Protein AF-C0BF10-F1 (afdb_monomer)

Nearest PDB structures (foldseek):
  2e2a-assembly1_C  TM=4.556E-01  e=7.078E+00  Lactococcus lactis

Organism: NCBI:txid470146

Structure (mmCIF, N/CA/C/O backbone):
data_AF-C0BF10-F1
#
_entry.id   AF-C0BF10-F1
#
loop_
_atom_site.group_PDB
_atom_site.id
_atom_site.type_symbol
_atom_site.label_atom_id
_atom_site.label_alt_id
_atom_site.label_comp_id
_atom_site.label_asym_id
_atom_site.label_entity_id
_atom_site.label_seq_id
_atom_site.pdbx_PDB_ins_code
_atom_site.Cartn_x
_atom_site.Cartn_y
_atom_site.Cartn_z
_atom_site.occupancy
_atom_site.B_iso_or_equiv
_atom_site.auth_seq_id
_atom_site.auth_comp_id
_atom_site.auth_asym_id
_atom_site.auth_atom_id
_atom_site.pdbx_PDB_model_num
ATOM 1 N N . MET A 1 1 ? 17.442 -7.068 -19.794 1.00 52.78 1 MET A N 1
ATOM 2 C CA . MET A 1 1 ? 17.257 -5.611 -19.597 1.00 52.78 1 MET A CA 1
ATOM 3 C C . MET A 1 1 ? 16.202 -5.451 -18.526 1.00 52.78 1 MET A C 1
ATOM 5 O O . MET A 1 1 ? 15.170 -6.086 -18.672 1.00 52.78 1 MET A O 1
ATOM 9 N N . SER A 1 2 ? 16.466 -4.683 -17.470 1.00 63.03 2 SER A N 1
ATOM 10 C CA . SER A 1 2 ? 15.499 -4.521 -16.378 1.00 63.03 2 SER A CA 1
ATOM 11 C C . SER A 1 2 ? 14.253 -3.775 -16.868 1.00 63.03 2 SER A C 1
ATOM 13 O O . SER A 1 2 ? 14.371 -2.725 -17.511 1.00 63.03 2 SER A O 1
ATOM 15 N N . ARG A 1 3 ? 13.063 -4.327 -16.616 1.00 81.81 3 ARG A N 1
ATOM 16 C CA . ARG A 1 3 ? 11.783 -3.789 -17.111 1.00 81.81 3 ARG A CA 1
ATOM 17 C C . ARG A 1 3 ? 11.187 -2.777 -16.134 1.00 81.81 3 ARG A C 1
ATOM 19 O O . ARG A 1 3 ? 10.064 -2.916 -15.657 1.00 81.81 3 ARG A O 1
ATOM 26 N N . ILE A 1 4 ? 11.935 -1.713 -15.856 1.00 86.44 4 ILE A N 1
ATOM 27 C CA . ILE A 1 4 ? 11.502 -0.669 -14.921 1.00 86.44 4 ILE A CA 1
ATOM 28 C C . ILE A 1 4 ? 10.536 0.306 -15.601 1.00 86.44 4 ILE A C 1
ATOM 30 O O . ILE A 1 4 ? 10.849 0.900 -16.636 1.00 86.44 4 ILE A O 1
ATOM 34 N N . LYS A 1 5 ? 9.380 0.546 -14.978 1.00 87.12 5 LYS A N 1
ATOM 35 C CA . LYS A 1 5 ? 8.433 1.608 -15.342 1.00 87.12 5 LYS A CA 1
ATOM 36 C C . LYS A 1 5 ? 8.361 2.636 -14.222 1.00 87.12 5 LYS A C 1
ATOM 38 O O . LYS A 1 5 ? 8.303 2.304 -13.044 1.00 87.12 5 LYS A O 1
ATOM 43 N N . ARG A 1 6 ? 8.358 3.914 -14.583 1.00 88.75 6 ARG A N 1
ATOM 44 C CA . ARG A 1 6 ? 8.260 5.026 -13.633 1.00 88.75 6 ARG A CA 1
ATOM 45 C C . ARG A 1 6 ? 6.929 5.726 -13.841 1.00 88.75 6 ARG A C 1
ATOM 47 O O . ARG A 1 6 ? 6.607 6.093 -14.968 1.00 88.75 6 ARG A O 1
ATOM 54 N N . VAL A 1 7 ? 6.166 5.902 -12.767 1.00 87.56 7 VAL A N 1
ATOM 55 C CA . VAL A 1 7 ? 4.855 6.556 -12.801 1.00 87.56 7 VAL A CA 1
ATOM 56 C C . VAL A 1 7 ? 4.920 7.818 -11.958 1.00 87.56 7 VAL A C 1
ATOM 58 O O . VAL A 1 7 ? 5.215 7.763 -10.762 1.00 87.56 7 VAL A O 1
ATOM 61 N N . ASN A 1 8 ? 4.653 8.958 -12.591 1.00 87.94 8 ASN A N 1
ATOM 62 C CA . ASN A 1 8 ? 4.506 10.222 -11.881 1.00 87.94 8 ASN A CA 1
ATOM 63 C C . ASN A 1 8 ? 3.162 10.225 -11.152 1.00 87.94 8 ASN A C 1
ATOM 65 O O . ASN A 1 8 ? 2.124 9.918 -11.734 1.00 87.94 8 ASN A O 1
ATOM 69 N N . VAL A 1 9 ? 3.205 10.568 -9.874 1.00 86.06 9 VAL A N 1
ATOM 70 C CA . VAL A 1 9 ? 2.056 10.671 -8.977 1.00 86.06 9 VAL A CA 1
ATOM 71 C C . VAL A 1 9 ? 2.033 12.067 -8.369 1.00 86.06 9 VAL A C 1
ATOM 73 O O . VAL A 1 9 ? 2.999 12.821 -8.480 1.00 86.06 9 VAL A O 1
ATOM 76 N N . ARG A 1 10 ? 0.922 12.435 -7.730 1.00 83.19 10 ARG A N 1
ATOM 77 C CA . ARG A 1 10 ? 0.651 13.818 -7.313 1.00 83.19 10 ARG A CA 1
ATOM 78 C C . ARG A 1 10 ? 1.792 14.479 -6.531 1.00 83.19 10 ARG A C 1
ATOM 80 O O . ARG A 1 10 ? 2.065 15.651 -6.759 1.00 83.19 10 ARG A O 1
ATOM 87 N N . TYR A 1 11 ? 2.456 13.740 -5.642 1.00 88.06 11 TYR A N 1
ATOM 88 C CA . TYR A 1 11 ? 3.526 14.268 -4.790 1.00 88.06 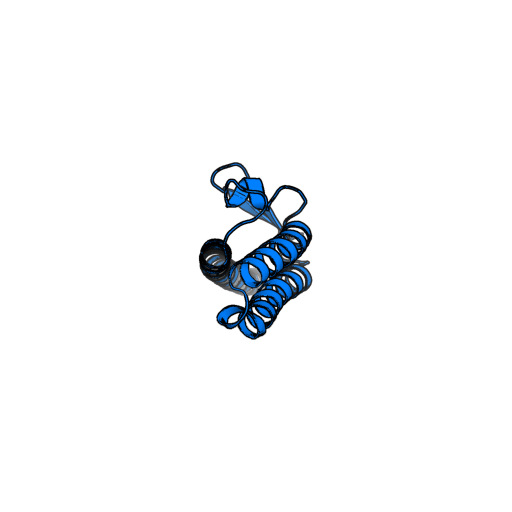11 TYR A CA 1
ATOM 89 C C . TYR A 1 11 ? 4.883 13.595 -5.044 1.00 88.06 11 TYR A C 1
ATOM 91 O O . TYR A 1 11 ? 5.736 13.557 -4.157 1.00 88.06 11 TYR A O 1
ATOM 99 N N . GLY A 1 12 ? 5.099 13.030 -6.236 1.00 89.56 12 GLY A N 1
ATOM 100 C CA . GLY A 1 12 ? 6.400 12.482 -6.608 1.00 89.56 12 GLY A CA 1
ATOM 101 C C . GLY A 1 12 ? 6.337 11.423 -7.698 1.00 89.56 12 GLY A C 1
ATOM 102 O O . GLY A 1 12 ? 5.573 11.515 -8.651 1.00 89.56 12 GLY A O 1
ATOM 103 N N . GLN A 1 13 ? 7.172 10.400 -7.559 1.00 89.56 13 GLN A N 1
ATOM 104 C CA . GLN A 1 13 ? 7.263 9.301 -8.510 1.00 89.56 13 GLN A CA 1
ATOM 105 C C . GLN A 1 13 ? 7.350 7.972 -7.763 1.00 89.56 13 GLN A C 1
ATOM 107 O O . GLN A 1 13 ? 8.025 7.870 -6.731 1.00 89.56 13 GLN A O 1
ATOM 112 N N . ILE A 1 14 ? 6.669 6.967 -8.306 1.00 89.19 14 ILE A N 1
ATOM 113 C CA . ILE A 1 14 ? 6.780 5.568 -7.899 1.00 89.19 14 ILE A CA 1
ATOM 114 C C . ILE A 1 14 ? 7.414 4.758 -9.030 1.00 89.19 14 ILE A C 1
ATOM 116 O O . ILE A 1 14 ? 7.282 5.089 -10.213 1.00 89.19 14 ILE A O 1
ATOM 120 N N . VAL A 1 15 ? 8.139 3.714 -8.649 1.00 85.00 15 VAL A N 1
ATOM 121 C CA . VAL A 1 15 ? 8.893 2.859 -9.564 1.00 85.00 15 VAL A CA 1
ATOM 122 C C . VAL A 1 15 ? 8.303 1.459 -9.499 1.00 85.00 15 VAL A C 1
ATOM 124 O O . VAL A 1 15 ? 8.115 0.918 -8.414 1.00 85.00 15 VAL A O 1
ATOM 127 N N . PHE A 1 16 ? 8.013 0.900 -10.666 1.00 85.19 16 PHE A N 1
ATOM 128 C CA . PHE A 1 16 ? 7.599 -0.478 -10.858 1.00 85.19 16 PHE A CA 1
ATOM 129 C C . PHE A 1 16 ? 8.753 -1.225 -11.481 1.00 85.19 16 PHE A C 1
ATOM 131 O O . PHE A 1 16 ? 9.142 -0.923 -12.609 1.00 85.19 16 PHE A O 1
ATOM 138 N N . ASP A 1 17 ? 9.283 -2.193 -10.753 1.00 85.19 17 ASP A N 1
ATOM 139 C CA . ASP A 1 17 ? 10.136 -3.200 -11.352 1.00 85.19 17 ASP A CA 1
ATOM 140 C C . ASP A 1 17 ? 9.242 -4.341 -11.837 1.00 85.19 17 ASP A C 1
ATOM 142 O O . ASP A 1 17 ? 8.670 -5.072 -11.029 1.00 85.19 17 ASP A O 1
ATOM 146 N N . LEU A 1 18 ? 9.048 -4.451 -13.155 1.00 80.75 18 LEU A N 1
ATOM 147 C CA . LEU A 1 18 ? 8.223 -5.523 -13.715 1.00 80.75 18 LEU A CA 1
ATOM 148 C C . LEU A 1 18 ? 8.906 -6.892 -13.620 1.00 80.75 18 LEU A C 1
ATOM 150 O O . LEU A 1 18 ? 8.240 -7.905 -13.822 1.00 80.75 18 LEU A O 1
ATOM 154 N N . ASP A 1 19 ? 10.199 -6.941 -13.297 1.00 83.44 19 ASP A N 1
ATOM 155 C CA . ASP A 1 19 ? 10.886 -8.197 -13.004 1.00 83.44 19 ASP A CA 1
ATOM 156 C C . ASP A 1 19 ? 10.596 -8.683 -11.568 1.00 83.44 19 ASP A C 1
ATOM 158 O O . ASP A 1 19 ? 10.724 -9.872 -11.299 1.00 83.44 19 ASP A O 1
ATOM 162 N N . ASP A 1 20 ? 10.110 -7.802 -10.679 1.00 82.31 20 ASP A N 1
ATOM 163 C CA . ASP A 1 20 ? 9.648 -8.115 -9.310 1.00 82.31 20 ASP A CA 1
ATOM 164 C C . ASP A 1 20 ? 8.110 -8.000 -9.183 1.00 82.31 20 ASP A C 1
ATOM 166 O O . ASP A 1 20 ? 7.549 -7.740 -8.112 1.00 82.31 20 ASP A O 1
ATOM 170 N N . ILE A 1 21 ? 7.397 -8.151 -10.308 1.00 80.56 21 ILE A N 1
ATOM 171 C CA . ILE A 1 21 ? 5.949 -7.916 -10.376 1.00 80.56 21 ILE A CA 1
ATOM 172 C C . ILE A 1 21 ? 5.162 -8.870 -9.477 1.00 80.56 21 ILE A C 1
ATOM 174 O O . ILE A 1 21 ? 4.190 -8.447 -8.854 1.00 80.56 21 ILE A O 1
ATOM 178 N N . ASP A 1 22 ? 5.602 -10.121 -9.343 1.00 82.12 22 ASP A N 1
ATOM 179 C CA . ASP A 1 22 ? 4.941 -11.109 -8.489 1.00 82.12 22 ASP A CA 1
ATOM 180 C C . ASP A 1 22 ? 4.990 -10.697 -7.015 1.00 82.12 22 ASP A C 1
ATOM 182 O O . ASP A 1 22 ? 3.976 -10.779 -6.317 1.00 82.12 22 ASP A O 1
ATOM 186 N N . ARG A 1 23 ? 6.121 -10.151 -6.546 1.00 87.00 23 ARG A N 1
ATOM 187 C CA . ARG A 1 23 ? 6.243 -9.628 -5.179 1.00 87.00 23 ARG A CA 1
ATOM 188 C C . ARG A 1 23 ? 5.358 -8.406 -4.964 1.00 87.00 23 ARG A C 1
ATOM 190 O O . ARG A 1 23 ? 4.705 -8.295 -3.924 1.00 87.00 23 ARG A O 1
ATOM 197 N N . ILE A 1 24 ? 5.323 -7.486 -5.930 1.00 84.38 24 ILE A N 1
ATOM 198 C CA . ILE A 1 24 ? 4.444 -6.307 -5.880 1.00 84.38 24 ILE A CA 1
ATOM 199 C C . ILE A 1 24 ? 2.982 -6.757 -5.783 1.00 84.38 24 ILE A C 1
ATOM 201 O O . ILE A 1 24 ? 2.240 -6.280 -4.921 1.00 84.38 24 ILE A O 1
ATOM 205 N N . MET A 1 25 ? 2.579 -7.715 -6.619 1.00 82.56 25 MET A N 1
ATOM 206 C CA . MET A 1 25 ? 1.228 -8.268 -6.615 1.00 82.56 25 MET A CA 1
ATOM 207 C C . MET A 1 25 ? 0.911 -8.988 -5.304 1.00 82.56 25 MET A C 1
ATOM 209 O O . MET A 1 25 ? -0.189 -8.815 -4.781 1.00 82.56 25 MET A O 1
ATOM 213 N N . GLU A 1 26 ? 1.850 -9.743 -4.730 1.00 88.69 26 GLU A N 1
ATOM 214 C CA . GLU A 1 26 ? 1.679 -10.390 -3.427 1.00 88.69 26 GLU A CA 1
ATOM 215 C C . GLU A 1 26 ? 1.382 -9.365 -2.321 1.00 88.69 26 GLU A C 1
ATOM 217 O O . GLU A 1 26 ? 0.449 -9.543 -1.532 1.00 88.69 26 GLU A O 1
ATOM 222 N N . GLU A 1 27 ? 2.129 -8.263 -2.270 1.00 90.00 27 GLU A N 1
ATOM 223 C CA . GLU A 1 27 ? 1.880 -7.193 -1.302 1.00 90.00 27 GLU A CA 1
ATOM 224 C C . GLU A 1 27 ? 0.532 -6.493 -1.560 1.00 90.00 27 GLU A C 1
ATOM 226 O O . GLU A 1 27 ? -0.216 -6.244 -0.611 1.00 90.00 27 GLU A O 1
ATOM 231 N N . CYS A 1 28 ? 0.138 -6.268 -2.819 1.00 85.62 28 CYS A N 1
ATOM 232 C CA . CYS A 1 28 ? -1.203 -5.771 -3.149 1.00 85.62 28 CYS A CA 1
ATOM 233 C C . CYS A 1 28 ? -2.313 -6.741 -2.702 1.00 85.62 28 CYS A C 1
ATOM 235 O O . CYS A 1 28 ? -3.329 -6.314 -2.151 1.00 85.62 28 CYS A O 1
ATOM 237 N N . TRP A 1 29 ? -2.118 -8.053 -2.848 1.00 86.00 29 TRP A N 1
ATOM 238 C CA . TRP A 1 29 ? -3.052 -9.062 -2.341 1.00 86.00 29 TRP A CA 1
ATOM 239 C C . TRP A 1 29 ? -3.176 -9.033 -0.816 1.00 86.00 29 TRP A C 1
ATOM 241 O O . TRP A 1 29 ? -4.267 -9.260 -0.284 1.00 86.00 29 TRP A O 1
ATOM 251 N N . LYS A 1 30 ? -2.095 -8.725 -0.091 1.00 90.19 30 LYS A N 1
ATOM 252 C CA . LYS A 1 30 ? -2.141 -8.550 1.369 1.00 90.19 30 LYS A CA 1
ATOM 253 C C . LYS A 1 30 ? -2.983 -7.336 1.773 1.00 90.19 30 LYS A C 1
ATOM 255 O O . LYS A 1 30 ? -3.706 -7.435 2.761 1.00 90.19 30 LYS A O 1
ATOM 260 N N . ILE A 1 31 ? -2.995 -6.260 0.981 1.00 89.06 31 ILE A N 1
ATOM 261 C CA . ILE A 1 31 ? -3.913 -5.118 1.176 1.00 89.06 31 ILE A CA 1
ATOM 262 C C . ILE A 1 31 ? -5.374 -5.569 1.033 1.00 89.06 31 ILE A C 1
ATOM 264 O O . ILE A 1 31 ? -6.205 -5.265 1.888 1.00 89.06 31 ILE A O 1
ATOM 268 N N . VAL A 1 32 ? -5.690 -6.360 0.002 1.00 85.56 32 VAL A N 1
ATOM 269 C CA . VAL A 1 32 ? -7.046 -6.908 -0.196 1.00 85.5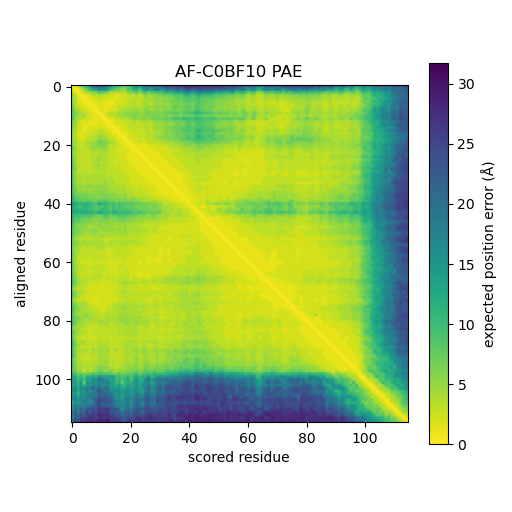6 32 VAL A CA 1
ATOM 270 C C . VAL A 1 32 ? -7.450 -7.833 0.959 1.00 85.56 32 VAL A C 1
ATOM 272 O O . VAL A 1 32 ? -8.585 -7.789 1.431 1.00 85.56 32 VAL A O 1
ATOM 275 N N . ARG A 1 33 ? -6.527 -8.659 1.469 1.00 88.88 33 ARG A N 1
ATOM 276 C CA . ARG A 1 33 ? -6.784 -9.499 2.653 1.00 88.88 33 ARG A CA 1
ATOM 277 C C . ARG A 1 33 ? -7.007 -8.670 3.918 1.00 88.88 33 ARG A C 1
ATOM 279 O O . ARG A 1 33 ? -7.855 -9.047 4.722 1.00 88.88 33 ARG A O 1
ATOM 286 N N . ALA A 1 34 ? -6.279 -7.569 4.095 1.00 89.81 34 ALA A N 1
ATOM 287 C CA . ALA A 1 34 ? -6.488 -6.652 5.212 1.00 89.81 34 ALA A CA 1
ATOM 288 C C . ALA A 1 34 ? -7.895 -6.033 5.168 1.00 89.81 34 ALA A C 1
ATOM 290 O O . ALA A 1 34 ? -8.549 -5.945 6.205 1.00 89.81 34 ALA A O 1
ATOM 291 N N . ALA A 1 35 ? -8.399 -5.690 3.974 1.00 86.75 35 ALA A N 1
ATOM 292 C CA . ALA A 1 35 ? -9.777 -5.218 3.809 1.00 86.75 35 ALA A CA 1
ATOM 293 C C . ALA A 1 35 ? -10.788 -6.272 4.288 1.00 86.75 35 ALA A C 1
ATOM 295 O O . ALA A 1 35 ? -11.609 -5.978 5.151 1.00 86.75 35 ALA A O 1
ATOM 296 N N . LYS A 1 36 ? -10.640 -7.528 3.842 1.00 87.44 36 LYS A N 1
ATOM 297 C CA . LYS A 1 36 ? -11.514 -8.637 4.270 1.00 87.44 36 LYS A CA 1
ATOM 298 C C . LYS A 1 36 ? -11.499 -8.879 5.778 1.00 87.44 36 LYS A C 1
ATOM 300 O O . LYS A 1 36 ? -12.523 -9.212 6.361 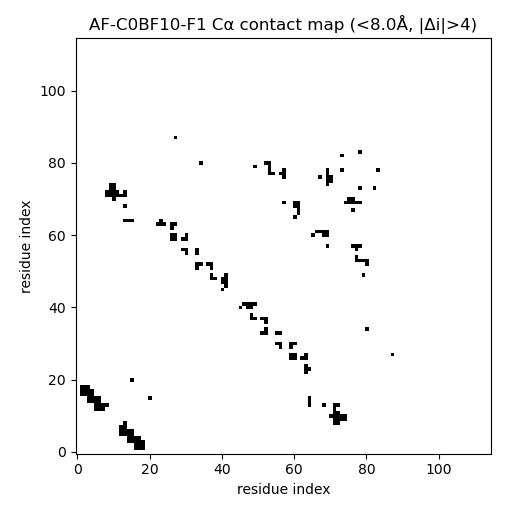1.00 87.44 36 LYS A O 1
ATOM 305 N N . LYS A 1 37 ? -10.340 -8.737 6.429 1.00 88.44 37 LYS A N 1
ATOM 306 C CA . LYS A 1 37 ? -10.245 -8.865 7.892 1.00 88.44 37 LYS A CA 1
ATOM 307 C C . LYS A 1 37 ? -10.982 -7.740 8.614 1.00 88.44 37 LYS A C 1
ATOM 309 O O . LYS A 1 37 ? -11.646 -8.010 9.607 1.00 88.44 37 LYS A O 1
ATOM 314 N N . ALA A 1 38 ? -10.862 -6.508 8.124 1.00 89.06 38 ALA A N 1
ATOM 315 C CA . ALA A 1 38 ? -11.556 -5.365 8.704 1.00 89.06 38 ALA A CA 1
ATOM 316 C C . ALA A 1 38 ? -13.081 -5.475 8.543 1.00 89.06 38 ALA A C 1
ATOM 318 O O . ALA A 1 38 ? -13.807 -5.141 9.474 1.00 89.06 38 ALA A O 1
ATOM 319 N N . GLU A 1 39 ? -13.569 -6.020 7.424 1.00 88.06 39 GLU A N 1
ATOM 320 C CA . GLU A 1 39 ? -15.003 -6.272 7.209 1.00 88.06 39 GLU A CA 1
ATOM 321 C C . GLU A 1 39 ? -15.620 -7.161 8.304 1.00 88.06 39 GLU A C 1
ATOM 323 O O . GLU A 1 39 ? -16.738 -6.900 8.738 1.00 88.06 39 GLU A O 1
ATOM 328 N N . LEU A 1 40 ? -14.881 -8.149 8.831 1.00 89.06 40 LEU A N 1
ATOM 329 C CA . LEU A 1 40 ? -15.374 -9.069 9.873 1.00 89.06 40 LEU A CA 1
ATOM 330 C C . LEU A 1 40 ? -15.705 -8.391 11.210 1.00 89.06 40 LEU A C 1
ATOM 332 O O . LEU A 1 40 ? -16.456 -8.948 12.012 1.00 89.06 40 LEU A O 1
ATOM 336 N N . ILE A 1 41 ? -15.114 -7.228 11.482 1.00 89.12 41 ILE A N 1
ATOM 337 C CA . ILE A 1 41 ? -15.322 -6.482 12.730 1.00 89.12 41 ILE A CA 1
ATOM 338 C C . ILE A 1 41 ? -16.017 -5.136 12.502 1.00 89.12 41 ILE A C 1
ATOM 340 O O . ILE A 1 41 ? -16.347 -4.460 13.471 1.00 89.12 41 ILE A O 1
ATOM 344 N N . TYR A 1 42 ? -16.296 -4.775 11.247 1.00 86.81 42 TYR A N 1
ATOM 345 C CA . TYR A 1 42 ? -16.825 -3.467 10.863 1.00 86.81 42 TYR A CA 1
ATOM 346 C C . TYR A 1 42 ? -18.178 -3.144 11.508 1.00 86.81 42 TYR A C 1
ATOM 348 O O . TYR A 1 42 ? -18.374 -2.031 11.988 1.00 86.81 42 TYR A O 1
ATOM 356 N N . GLU A 1 43 ? -19.096 -4.114 11.571 1.00 87.44 43 GLU A N 1
ATOM 357 C CA . GLU A 1 43 ? -20.416 -3.917 12.195 1.00 87.44 43 GLU A CA 1
ATOM 358 C C . GLU A 1 43 ? -20.343 -3.737 13.718 1.00 87.44 43 GLU A C 1
ATOM 360 O O . GLU A 1 43 ? -21.240 -3.145 14.311 1.00 87.44 43 GLU A O 1
ATOM 365 N N . LYS A 1 44 ? -19.281 -4.245 14.356 1.00 89.88 44 LYS A N 1
ATOM 366 C CA . LYS A 1 44 ? -19.093 -4.167 15.811 1.00 89.88 44 LYS A CA 1
ATOM 367 C C . LYS A 1 44 ? -18.335 -2.914 16.221 1.00 89.88 44 LYS A C 1
ATOM 369 O O . LYS A 1 44 ? -18.689 -2.287 17.212 1.00 89.88 44 LYS A O 1
ATOM 374 N N . ASP A 1 45 ? -17.286 -2.580 15.478 1.00 92.25 45 ASP A N 1
ATOM 375 C CA . ASP A 1 45 ? -16.430 -1.432 15.744 1.00 92.25 45 ASP A CA 1
ATOM 376 C C . ASP A 1 45 ? -15.839 -0.908 14.433 1.00 92.25 45 ASP A C 1
ATOM 378 O O . ASP A 1 45 ? -14.795 -1.352 13.942 1.00 92.25 45 ASP A O 1
ATOM 382 N N . LYS A 1 46 ? -16.547 0.063 13.856 1.00 90.31 46 LYS A N 1
ATOM 383 C CA . LYS A 1 46 ? -16.164 0.698 12.598 1.00 90.31 46 LYS A CA 1
ATOM 384 C C . LYS A 1 46 ? -14.817 1.416 12.697 1.00 90.31 46 LYS A C 1
ATOM 386 O O . LYS A 1 46 ? -14.023 1.350 11.760 1.00 90.31 46 LYS A O 1
ATOM 391 N N . GLU A 1 47 ? -14.551 2.099 13.808 1.00 89.81 47 GLU A N 1
ATOM 392 C CA . GLU A 1 47 ? -13.320 2.874 13.970 1.00 89.81 47 GLU A CA 1
ATOM 393 C C . GLU A 1 47 ? -12.106 1.945 14.082 1.00 89.81 47 GLU A C 1
ATOM 395 O O . GLU A 1 47 ? -11.093 2.156 13.405 1.00 89.81 47 GLU A O 1
ATOM 400 N N . ALA A 1 48 ? -12.220 0.867 14.863 1.00 90.06 48 ALA A N 1
ATOM 401 C CA . ALA A 1 48 ? -11.176 -0.145 14.958 1.00 90.06 48 ALA A CA 1
ATOM 402 C C . ALA A 1 48 ? -10.951 -0.862 13.619 1.00 90.06 48 ALA A C 1
ATOM 404 O O . ALA A 1 48 ? -9.797 -1.049 13.224 1.00 90.06 48 ALA A O 1
ATOM 405 N N . ALA A 1 49 ? -12.022 -1.202 12.892 1.00 90.25 49 ALA A N 1
ATOM 406 C CA . ALA A 1 49 ? -11.942 -1.818 11.569 1.00 90.25 49 ALA A CA 1
ATOM 407 C C . ALA A 1 49 ? -11.175 -0.936 10.574 1.00 90.25 49 ALA A C 1
ATOM 409 O O . ALA A 1 49 ? -10.227 -1.389 9.925 1.00 90.25 49 ALA A O 1
ATOM 410 N N . GLU A 1 50 ? -11.536 0.348 10.489 1.00 89.06 50 GLU A N 1
ATOM 411 C CA . GLU A 1 50 ? -10.856 1.301 9.615 1.00 89.06 50 GLU A CA 1
ATOM 412 C C . GLU A 1 50 ? -9.394 1.491 10.029 1.00 89.06 50 GLU A C 1
ATOM 414 O O . GLU A 1 50 ? -8.496 1.434 9.186 1.00 89.06 50 GLU A O 1
ATOM 419 N N . LYS A 1 51 ? -9.114 1.662 11.324 1.00 90.94 51 LYS A N 1
ATOM 420 C CA . LYS A 1 51 ? -7.745 1.832 11.826 1.00 90.94 51 LYS A CA 1
ATOM 421 C C . LYS A 1 51 ? -6.871 0.615 11.529 1.00 90.94 51 LYS A C 1
ATOM 423 O O . LYS A 1 51 ? -5.731 0.780 11.077 1.00 90.94 51 LYS A O 1
ATOM 428 N N . GLN A 1 52 ? -7.395 -0.590 11.748 1.00 90.75 52 GLN A N 1
ATOM 429 C CA . GLN A 1 52 ? -6.695 -1.837 11.458 1.00 90.75 52 GLN A CA 1
ATOM 430 C C . GLN A 1 52 ? -6.375 -1.937 9.966 1.00 90.75 52 GLN A C 1
ATOM 432 O O . GLN A 1 52 ? -5.211 -2.127 9.605 1.00 90.75 52 GLN A O 1
ATOM 437 N N . PHE A 1 53 ? -7.378 -1.728 9.106 1.00 93.19 53 PHE A N 1
ATOM 438 C CA . PHE A 1 53 ? -7.192 -1.763 7.659 1.00 93.19 53 PHE A CA 1
ATOM 439 C C . PHE A 1 53 ? -6.124 -0.767 7.204 1.00 93.19 53 PHE A C 1
ATOM 441 O O . PHE A 1 53 ? -5.164 -1.156 6.542 1.00 93.19 53 PHE A O 1
ATOM 448 N N . ARG A 1 54 ? -6.257 0.515 7.573 1.00 93.12 54 ARG A N 1
ATOM 449 C CA . ARG A 1 54 ? -5.368 1.582 7.082 1.00 93.12 54 ARG A CA 1
ATOM 450 C C . ARG A 1 54 ? -3.917 1.342 7.495 1.00 93.12 54 ARG A C 1
ATOM 452 O O . ARG A 1 54 ? -3.007 1.626 6.717 1.00 93.12 54 ARG A O 1
ATOM 459 N N . THR A 1 55 ? -3.704 0.782 8.686 1.00 93.75 55 THR A N 1
ATOM 460 C CA . THR A 1 55 ? -2.370 0.456 9.209 1.00 93.75 55 THR A CA 1
ATOM 461 C C . THR A 1 55 ? -1.739 -0.721 8.465 1.00 93.75 55 THR A C 1
ATOM 463 O O . THR A 1 55 ? -0.599 -0.620 8.007 1.00 93.75 55 THR A O 1
ATOM 466 N N . GLU A 1 56 ? -2.468 -1.831 8.305 1.00 94.25 56 GLU A N 1
ATOM 467 C CA . GLU A 1 56 ? -1.959 -2.996 7.569 1.00 94.25 56 GLU A CA 1
ATOM 468 C C . GLU A 1 56 ? -1.743 -2.666 6.086 1.00 94.25 56 GLU A C 1
ATOM 470 O O . GLU A 1 56 ? -0.692 -2.986 5.525 1.00 94.25 56 GLU A O 1
ATOM 475 N N . ALA A 1 57 ? -2.692 -1.966 5.463 1.00 93.69 57 ALA A N 1
ATOM 476 C CA . ALA A 1 57 ? -2.616 -1.585 4.061 1.00 93.69 57 ALA A CA 1
ATOM 477 C C . ALA A 1 57 ? -1.411 -0.678 3.776 1.00 93.69 57 ALA A C 1
ATOM 479 O O . ALA A 1 57 ? -0.665 -0.945 2.835 1.00 93.69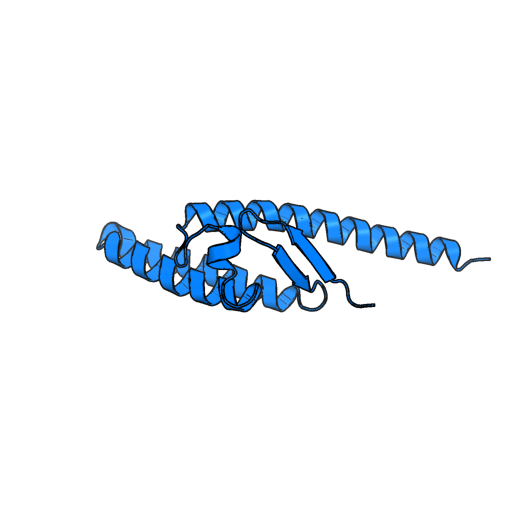 57 ALA A O 1
ATOM 480 N N . ALA A 1 58 ? -1.159 0.332 4.620 1.00 95.44 58 ALA A N 1
ATOM 481 C CA . ALA A 1 58 ? -0.010 1.230 4.465 1.00 95.44 58 ALA A CA 1
ATOM 482 C C . ALA A 1 58 ? 1.323 0.488 4.533 1.00 95.44 58 ALA A C 1
ATOM 484 O O . ALA A 1 58 ? 2.206 0.712 3.707 1.00 95.44 58 ALA A O 1
ATOM 485 N N . LYS A 1 59 ? 1.452 -0.459 5.466 1.00 95.62 59 LYS A N 1
ATOM 486 C CA . LYS A 1 59 ? 2.654 -1.285 5.594 1.00 95.62 59 LYS A CA 1
ATOM 487 C C . LYS A 1 59 ? 2.937 -2.082 4.320 1.00 95.62 59 LYS A C 1
ATOM 489 O O . LYS A 1 59 ? 4.082 -2.127 3.875 1.00 95.62 59 LYS A O 1
ATOM 494 N N . HIS A 1 60 ? 1.921 -2.731 3.757 1.00 94.31 60 HIS A N 1
ATOM 495 C CA . HIS A 1 60 ? 2.076 -3.534 2.542 1.00 94.31 60 HIS A CA 1
ATOM 496 C C . HIS A 1 60 ? 2.314 -2.663 1.306 1.00 94.31 60 HIS A C 1
ATOM 498 O O . HIS A 1 60 ? 3.171 -2.972 0.481 1.00 94.31 60 HIS A O 1
ATOM 504 N N . PHE A 1 61 ? 1.648 -1.514 1.228 1.00 92.88 61 PHE A N 1
ATOM 505 C CA . PHE A 1 61 ? 1.862 -0.557 0.152 1.00 92.88 61 PHE A CA 1
ATOM 506 C C . PHE A 1 61 ? 3.301 -0.031 0.119 1.00 92.88 61 PHE A C 1
ATOM 508 O O . PHE A 1 61 ? 3.949 -0.053 -0.926 1.00 92.88 61 PHE A O 1
ATOM 515 N N . GLU A 1 62 ? 3.850 0.370 1.268 1.00 93.81 62 GLU A N 1
ATOM 516 C CA . GLU A 1 62 ? 5.235 0.838 1.337 1.00 93.81 62 GLU A CA 1
ATOM 517 C C . GLU A 1 62 ? 6.265 -0.273 1.097 1.00 93.81 62 GLU A C 1
ATOM 519 O O . GLU A 1 62 ? 7.360 0.001 0.606 1.00 93.81 62 GLU A O 1
ATOM 524 N N . LYS A 1 63 ? 5.933 -1.537 1.379 1.00 92.38 63 LYS A N 1
ATOM 525 C CA . LYS A 1 63 ? 6.779 -2.680 0.998 1.00 92.38 63 LYS A CA 1
ATOM 526 C C . LYS A 1 63 ? 6.792 -2.938 -0.506 1.00 92.38 63 LYS A C 1
ATOM 528 O O . LYS A 1 63 ? 7.827 -3.357 -1.032 1.00 92.38 63 LYS A O 1
ATOM 533 N N . ALA A 1 64 ? 5.663 -2.706 -1.171 1.00 88.62 64 ALA A N 1
ATOM 534 C CA . ALA A 1 64 ? 5.526 -2.862 -2.613 1.00 88.62 64 ALA A CA 1
ATOM 535 C C . ALA A 1 64 ? 6.231 -1.729 -3.373 1.00 88.62 64 ALA A C 1
ATOM 537 O O . ALA A 1 64 ? 6.993 -1.985 -4.298 1.00 88.62 64 ALA A O 1
ATOM 538 N N . PHE A 1 65 ? 6.014 -0.478 -2.956 1.00 88.56 65 PHE A N 1
ATOM 539 C CA . PHE A 1 65 ? 6.398 0.712 -3.731 1.00 88.56 65 PHE A CA 1
ATOM 540 C C . PHE A 1 65 ? 7.495 1.563 -3.081 1.00 88.56 65 PHE A C 1
ATOM 542 O O . PHE A 1 65 ? 7.829 2.647 -3.566 1.00 88.56 65 PHE A O 1
ATOM 549 N N . GLY A 1 66 ? 8.061 1.079 -1.978 1.00 91.00 66 GLY A N 1
ATOM 550 C CA . GLY A 1 66 ? 9.094 1.755 -1.206 1.00 91.00 66 GLY A CA 1
ATOM 551 C C . GLY A 1 66 ? 8.538 2.681 -0.123 1.00 91.00 66 GLY A C 1
ATOM 552 O O . GLY A 1 66 ? 7.400 3.159 -0.176 1.00 91.00 66 GLY A O 1
ATOM 553 N N . LYS A 1 67 ? 9.380 2.959 0.877 1.00 93.38 67 LYS A N 1
ATOM 554 C CA . LYS A 1 67 ? 9.057 3.833 2.012 1.00 93.38 67 LYS A CA 1
ATOM 555 C C . LYS A 1 67 ? 8.620 5.226 1.538 1.00 93.38 67 LYS A C 1
ATOM 557 O O . LYS A 1 67 ? 9.254 5.819 0.661 1.00 93.38 67 LYS A O 1
ATOM 562 N N . GLY A 1 68 ? 7.547 5.759 2.124 1.00 93.06 68 GLY A N 1
ATOM 563 C CA . GLY A 1 68 ? 6.979 7.063 1.771 1.00 93.06 68 GLY A CA 1
ATOM 564 C C . GLY A 1 68 ? 6.133 7.072 0.494 1.00 93.06 68 GLY A C 1
ATOM 565 O O . GLY A 1 68 ? 5.662 8.133 0.081 1.00 93.06 68 GLY A O 1
ATOM 566 N N . SER A 1 69 ? 5.913 5.920 -0.145 1.00 92.81 69 SER A N 1
ATOM 567 C CA . SER A 1 69 ? 5.036 5.815 -1.316 1.00 92.81 69 SER A CA 1
ATOM 568 C C . SER A 1 69 ? 3.586 6.182 -0.994 1.00 92.81 69 SER A C 1
ATOM 570 O O . SER A 1 69 ? 2.957 6.849 -1.812 1.00 92.81 69 SER A O 1
ATOM 572 N N . CYS A 1 70 ? 3.082 5.870 0.206 1.00 94.38 70 CYS A N 1
ATOM 573 C CA . CYS A 1 70 ? 1.748 6.301 0.636 1.00 94.38 70 CYS A CA 1
ATOM 574 C C . CYS A 1 70 ? 1.586 7.827 0.539 1.00 94.38 70 CYS A C 1
ATOM 576 O O . CYS A 1 70 ? 0.635 8.321 -0.065 1.00 94.38 70 CYS A O 1
ATOM 578 N N . TRP A 1 71 ? 2.563 8.584 1.046 1.00 95.12 71 TRP A N 1
ATOM 579 C CA . TRP A 1 71 ? 2.546 10.044 0.959 1.00 95.12 71 TRP A CA 1
ATOM 580 C C . TRP A 1 71 ? 2.616 10.534 -0.491 1.00 95.12 71 TRP A C 1
ATOM 582 O O . TRP A 1 71 ? 1.832 11.388 -0.896 1.00 95.12 71 TRP A O 1
ATOM 592 N N . LYS A 1 72 ? 3.514 9.960 -1.302 1.00 93.31 72 LYS A N 1
ATOM 593 C CA . LYS A 1 72 ? 3.689 10.351 -2.712 1.00 93.31 72 LYS A CA 1
ATOM 594 C C . LYS A 1 72 ? 2.410 10.182 -3.534 1.00 93.31 72 LYS A C 1
ATOM 596 O O . LYS A 1 72 ? 2.103 11.018 -4.383 1.00 93.31 72 LYS A O 1
ATOM 601 N N . VAL A 1 73 ? 1.696 9.086 -3.292 1.00 91.81 73 VAL A N 1
ATOM 602 C CA . VAL A 1 73 ? 0.519 8.684 -4.065 1.00 91.81 73 VAL A CA 1
ATOM 603 C C . VAL A 1 73 ? -0.746 9.357 -3.537 1.00 91.81 73 VAL A C 1
ATOM 605 O O . VAL A 1 73 ? -1.510 9.916 -4.320 1.00 91.81 73 VAL A O 1
ATOM 608 N N . PHE A 1 74 ? -0.948 9.348 -2.219 1.00 93.06 74 PHE A N 1
ATOM 609 C CA . PHE A 1 74 ? -2.222 9.721 -1.599 1.00 93.06 74 PHE A CA 1
ATOM 610 C C . PHE A 1 74 ? -2.171 11.029 -0.800 1.00 93.06 74 PHE A C 1
ATOM 612 O O . PHE A 1 74 ? -3.215 11.525 -0.388 1.00 93.06 74 PHE A O 1
ATOM 619 N N . GLY A 1 75 ? -0.985 11.585 -0.539 1.00 92.94 75 GLY A N 1
ATOM 620 C CA . GLY A 1 75 ? -0.816 12.747 0.343 1.00 92.94 75 GLY A CA 1
ATOM 621 C C . GLY A 1 75 ? -1.047 12.439 1.827 1.00 92.94 75 GLY A C 1
ATOM 622 O O . GLY A 1 75 ? -1.261 13.349 2.619 1.00 92.94 75 GLY A O 1
ATOM 623 N N . THR A 1 76 ? -1.050 11.159 2.213 1.00 93.56 76 THR A N 1
ATOM 624 C CA . THR A 1 76 ? -1.227 10.708 3.599 1.00 93.56 76 THR A CA 1
ATOM 625 C C . THR A 1 76 ? -0.466 9.409 3.847 1.00 93.56 76 THR A C 1
ATOM 627 O O . THR A 1 76 ? -0.280 8.605 2.936 1.00 93.56 76 THR A O 1
ATOM 630 N N . HIS A 1 77 ? -0.037 9.180 5.089 1.00 92.44 77 HIS A N 1
ATOM 631 C CA . HIS A 1 77 ? 0.616 7.931 5.495 1.00 92.44 77 HIS A CA 1
ATOM 632 C C . HIS A 1 77 ? -0.364 6.762 5.634 1.00 92.44 77 HIS A C 1
ATOM 634 O O . HIS A 1 77 ? 0.037 5.611 5.492 1.00 92.44 77 HIS A O 1
ATOM 640 N N . TYR A 1 78 ? -1.646 7.059 5.863 1.00 93.00 78 TYR A N 1
ATOM 641 C CA . TYR A 1 78 ? -2.692 6.063 6.088 1.00 93.00 78 TYR A CA 1
ATOM 642 C C . TYR A 1 78 ? -3.882 6.318 5.147 1.00 93.00 78 TYR A C 1
ATOM 644 O O . TYR A 1 78 ? -4.895 6.880 5.567 1.00 93.00 78 TYR A O 1
ATOM 652 N N . PRO A 1 79 ? -3.780 5.963 3.857 1.00 91.69 79 PRO A N 1
ATOM 653 C CA . PRO A 1 79 ? -4.863 6.105 2.879 1.00 91.69 79 PRO A CA 1
ATOM 654 C C . PRO A 1 79 ? -6.136 5.356 3.288 1.00 91.69 79 PRO A C 1
ATOM 656 O O . PRO A 1 79 ? -6.078 4.407 4.067 1.00 91.69 79 PRO A O 1
ATOM 659 N N . SER A 1 80 ? -7.291 5.794 2.786 1.00 89.62 80 SER A N 1
ATOM 660 C CA . SER A 1 80 ? -8.570 5.097 2.979 1.00 89.62 80 SER A CA 1
ATOM 661 C C . SER A 1 80 ? -8.679 3.859 2.082 1.00 89.62 80 SER A C 1
ATOM 663 O O . SER A 1 80 ? -7.928 3.705 1.117 1.00 89.62 80 SER A O 1
ATOM 665 N N . SER A 1 81 ? -9.645 2.984 2.374 1.00 85.38 81 SER A N 1
ATOM 666 C CA . SER A 1 81 ? -9.952 1.811 1.541 1.00 85.38 81 SER A CA 1
ATOM 667 C C . SER A 1 81 ? -10.293 2.202 0.106 1.00 85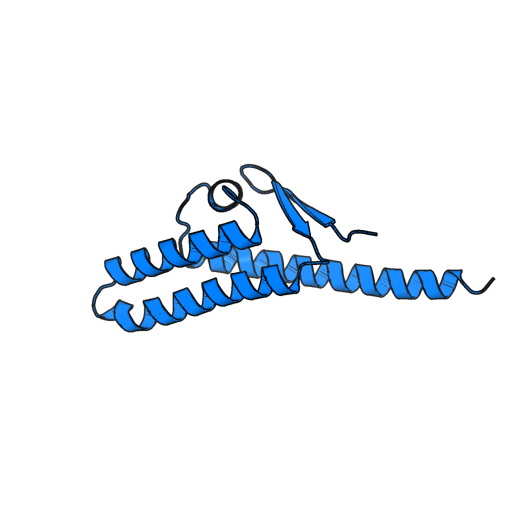.38 81 SER A C 1
ATOM 669 O O . SER A 1 81 ? -9.759 1.607 -0.828 1.00 85.38 81 SER A O 1
ATOM 671 N N . THR A 1 82 ? -11.085 3.261 -0.070 1.00 87.94 82 THR A N 1
ATOM 672 C CA . THR A 1 82 ? -11.407 3.827 -1.385 1.00 87.94 82 THR A CA 1
ATOM 673 C C . THR A 1 82 ? -10.155 4.277 -2.132 1.00 87.94 82 THR A C 1
ATOM 675 O O . THR A 1 82 ? -9.983 3.910 -3.289 1.00 87.94 82 THR A O 1
ATOM 678 N N . GLY A 1 83 ? -9.238 4.990 -1.464 1.00 88.50 83 GLY A N 1
ATOM 679 C CA . GLY A 1 83 ? -7.993 5.437 -2.094 1.00 88.50 83 GLY A CA 1
ATOM 680 C C . GLY A 1 83 ? -7.154 4.265 -2.610 1.00 88.50 83 GLY A C 1
ATOM 681 O O . GLY A 1 83 ? -6.683 4.287 -3.747 1.00 88.50 83 GLY A O 1
ATOM 682 N N . TYR A 1 84 ? -7.024 3.195 -1.819 1.00 88.81 84 TYR A N 1
ATOM 683 C CA . TYR A 1 84 ? -6.337 1.985 -2.274 1.00 88.81 84 TYR A CA 1
ATOM 684 C C . TYR A 1 84 ? -7.044 1.300 -3.443 1.00 88.81 84 TYR A C 1
ATOM 686 O O . TYR A 1 84 ? -6.372 0.886 -4.385 1.00 88.81 84 TYR A O 1
ATOM 694 N N . ALA A 1 85 ? -8.373 1.187 -3.410 1.00 85.50 85 ALA A N 1
ATOM 695 C CA . ALA A 1 85 ? -9.138 0.570 -4.491 1.00 85.50 85 ALA A CA 1
ATOM 696 C C . ALA A 1 85 ? -8.965 1.332 -5.817 1.00 85.50 85 ALA A C 1
ATOM 698 O O . ALA A 1 85 ? -8.692 0.722 -6.851 1.00 85.50 85 ALA A O 1
ATOM 699 N N . GLU A 1 86 ? -9.051 2.663 -5.784 1.00 88.75 86 GLU A N 1
ATOM 700 C CA . GLU A 1 86 ? -8.828 3.516 -6.956 1.00 88.75 86 GLU A CA 1
ATOM 701 C C . GLU A 1 86 ? -7.417 3.344 -7.521 1.00 88.75 86 GLU A C 1
ATOM 703 O O . GLU A 1 86 ? -7.253 3.145 -8.727 1.00 88.75 86 GLU A O 1
ATOM 708 N N . PHE A 1 87 ? -6.401 3.354 -6.656 1.00 88.31 87 PHE A N 1
ATOM 709 C CA . PHE A 1 87 ? -5.020 3.144 -7.077 1.00 88.31 87 PHE A CA 1
ATOM 710 C C . PHE A 1 87 ? -4.811 1.760 -7.702 1.00 88.31 87 PHE A C 1
ATOM 712 O O . PHE A 1 87 ? -4.219 1.656 -8.776 1.00 88.31 87 PHE A O 1
ATOM 719 N N . ILE A 1 88 ? -5.311 0.698 -7.061 1.00 83.50 88 ILE A N 1
ATOM 720 C CA . ILE A 1 88 ? -5.174 -0.680 -7.555 1.00 83.50 88 ILE A CA 1
ATOM 721 C C . ILE A 1 88 ? -5.845 -0.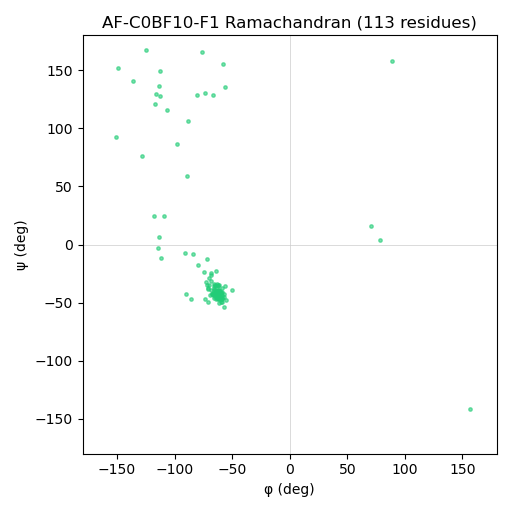824 -8.927 1.00 83.50 88 ILE A C 1
ATOM 723 O O . ILE A 1 88 ? -5.277 -1.443 -9.829 1.00 83.50 88 ILE A O 1
ATOM 727 N N . ASN A 1 89 ? -7.011 -0.208 -9.129 1.00 83.44 89 ASN A N 1
ATOM 728 C CA . ASN A 1 89 ? -7.696 -0.218 -10.421 1.00 83.44 89 ASN A CA 1
ATOM 729 C C . ASN A 1 89 ? -6.881 0.495 -11.510 1.00 83.44 89 ASN A C 1
ATOM 731 O O . ASN A 1 89 ? -6.683 -0.058 -12.596 1.00 83.44 89 ASN A O 1
ATOM 7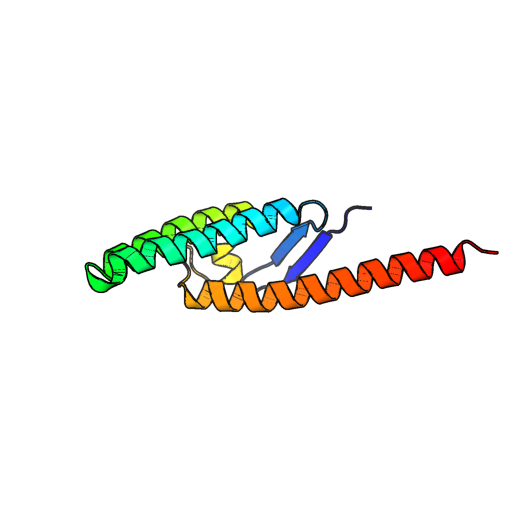35 N N . GLN A 1 90 ? -6.358 1.691 -11.217 1.00 84.94 90 GLN A N 1
ATOM 736 C CA . GLN A 1 90 ? -5.533 2.454 -12.159 1.00 84.94 90 GLN A CA 1
ATOM 737 C C . GLN A 1 90 ? -4.246 1.708 -12.516 1.00 84.94 90 GLN A C 1
ATOM 739 O O . GLN A 1 90 ? -3.890 1.605 -13.693 1.00 84.94 90 GLN A O 1
ATOM 744 N N . ILE A 1 91 ? -3.561 1.141 -11.520 1.00 81.31 91 ILE A N 1
ATOM 745 C CA . ILE A 1 91 ? -2.295 0.461 -11.772 1.00 81.31 91 ILE A CA 1
ATOM 746 C C . ILE A 1 91 ? -2.485 -0.869 -12.495 1.00 81.31 91 ILE A C 1
ATOM 748 O O . ILE A 1 91 ? -1.704 -1.190 -13.385 1.00 81.31 91 ILE A O 1
ATOM 752 N N . THR A 1 92 ? -3.563 -1.601 -12.211 1.00 79.31 92 THR A N 1
ATOM 753 C CA . THR A 1 92 ? -3.899 -2.833 -12.937 1.00 79.31 92 THR A CA 1
ATOM 754 C C . THR A 1 92 ? -4.091 -2.560 -14.430 1.00 79.31 92 THR A C 1
ATOM 756 O O . THR A 1 92 ? -3.615 -3.329 -15.266 1.00 79.31 92 THR A O 1
ATOM 759 N N . ALA A 1 93 ? -4.743 -1.450 -14.790 1.00 83.00 93 ALA A N 1
ATOM 760 C CA . ALA A 1 93 ? -4.892 -1.047 -16.188 1.00 83.00 93 ALA A CA 1
ATOM 761 C C . ALA A 1 93 ? -3.537 -0.721 -16.848 1.00 83.00 93 ALA A C 1
ATOM 763 O O . ALA A 1 93 ? -3.288 -1.128 -17.985 1.00 83.00 93 ALA A O 1
ATOM 764 N N . LEU A 1 94 ? -2.640 -0.038 -16.128 1.00 82.75 94 LEU A N 1
ATOM 765 C CA . LEU A 1 94 ? -1.293 0.282 -16.610 1.00 82.75 94 LEU A CA 1
ATOM 766 C C . LEU A 1 94 ? -0.427 -0.970 -16.794 1.00 82.75 94 LEU A C 1
ATOM 768 O O . LEU A 1 94 ? 0.199 -1.116 -17.842 1.00 82.75 94 LEU A O 1
ATOM 772 N N . ILE A 1 95 ? -0.448 -1.900 -15.836 1.00 78.50 95 ILE A N 1
ATOM 773 C CA . ILE A 1 95 ? 0.294 -3.167 -15.915 1.00 78.50 95 ILE A CA 1
ATOM 774 C C . ILE A 1 95 ? -0.183 -3.988 -17.114 1.00 78.50 95 ILE A C 1
ATOM 776 O O . ILE A 1 95 ? 0.643 -4.461 -17.891 1.00 78.50 95 ILE A O 1
ATOM 780 N N . LYS A 1 96 ? -1.502 -4.102 -17.332 1.00 79.19 96 LYS A N 1
ATOM 781 C CA . LYS A 1 96 ? -2.053 -4.772 -18.523 1.00 79.19 96 LYS A CA 1
ATOM 782 C C . LYS A 1 96 ? -1.536 -4.140 -19.815 1.00 79.19 96 LYS A C 1
ATOM 784 O O . LYS A 1 96 ? -1.111 -4.858 -20.714 1.00 79.19 96 LYS A O 1
ATOM 789 N N . LYS A 1 97 ? -1.519 -2.806 -19.895 1.00 80.25 97 LYS A N 1
ATOM 7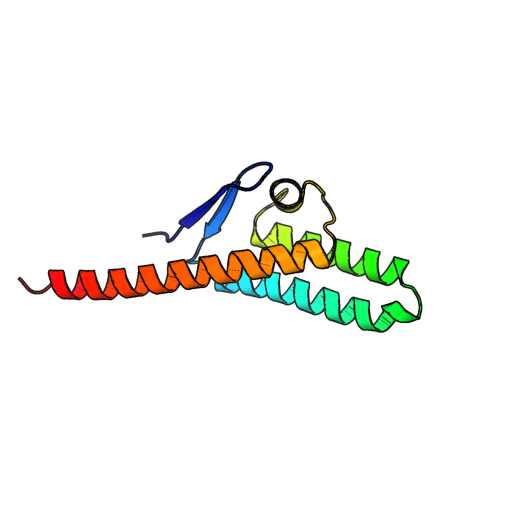90 C CA . LYS A 1 97 ? -0.981 -2.085 -21.057 1.00 80.25 97 LYS A CA 1
ATOM 791 C C . LYS A 1 97 ? 0.507 -2.378 -21.268 1.00 80.25 97 LYS A C 1
ATOM 793 O O . LYS A 1 97 ? 0.920 -2.580 -22.405 1.00 80.25 97 LYS A O 1
ATOM 798 N N . TRP A 1 98 ? 1.309 -2.406 -20.205 1.00 81.75 98 TRP A N 1
ATOM 799 C CA . TRP A 1 98 ? 2.737 -2.707 -20.309 1.00 81.75 98 TRP A CA 1
ATOM 800 C C . TRP A 1 98 ? 2.998 -4.153 -20.724 1.00 81.75 98 TRP A C 1
ATOM 802 O O . TRP A 1 98 ? 3.803 -4.353 -21.622 1.00 81.75 98 TRP A O 1
ATOM 812 N N . ASN A 1 99 ? 2.272 -5.129 -20.172 1.00 69.88 99 ASN A N 1
ATOM 813 C CA . ASN A 1 99 ? 2.411 -6.532 -20.574 1.00 69.88 99 ASN A CA 1
ATOM 814 C C . ASN A 1 99 ? 2.066 -6.760 -22.052 1.00 69.88 99 ASN A C 1
ATOM 816 O O . ASN A 1 99 ? 2.777 -7.495 -22.727 1.00 69.88 99 ASN A O 1
ATOM 820 N N . VAL A 1 100 ? 1.024 -6.104 -22.578 1.00 60.41 100 VAL A N 1
ATOM 821 C CA . VAL A 1 100 ? 0.677 -6.193 -24.011 1.00 60.41 100 VAL A CA 1
ATOM 822 C C . VAL A 1 100 ? 1.779 -5.594 -24.891 1.00 60.41 100 VAL A C 1
ATOM 824 O O . VAL A 1 100 ? 2.100 -6.141 -25.942 1.00 60.41 100 VAL A O 1
ATOM 827 N N . VAL A 1 101 ? 2.386 -4.484 -24.462 1.00 57.72 101 VAL A N 1
ATOM 828 C CA . VAL A 1 101 ? 3.490 -3.841 -25.193 1.00 57.72 101 VAL A CA 1
ATOM 829 C C . VAL A 1 101 ? 4.773 -4.672 -25.123 1.00 57.72 101 VAL A C 1
ATOM 831 O O . VAL A 1 101 ? 5.484 -4.757 -26.119 1.00 57.72 101 VAL A O 1
ATOM 834 N N . ASP A 1 102 ? 5.072 -5.296 -23.984 1.00 57.84 102 ASP A N 1
ATOM 835 C CA . ASP A 1 102 ? 6.231 -6.180 -23.841 1.00 57.84 102 ASP A CA 1
ATOM 836 C C . ASP A 1 102 ? 6.066 -7.460 -24.689 1.00 57.84 102 ASP A C 1
ATOM 838 O O . ASP A 1 102 ? 6.980 -7.780 -25.444 1.00 57.84 102 ASP A O 1
ATOM 842 N N . GLN A 1 103 ? 4.881 -8.090 -24.713 1.00 57.06 103 GLN A N 1
ATOM 843 C CA . GLN A 1 103 ? 4.589 -9.214 -25.623 1.00 57.06 103 GLN A CA 1
ATOM 844 C C . GLN A 1 103 ? 4.658 -8.809 -27.106 1.00 57.06 103 GLN A C 1
ATOM 846 O O . GLN A 1 103 ? 5.222 -9.529 -27.927 1.00 57.06 103 GLN A O 1
ATOM 851 N N . GLY A 1 104 ? 4.126 -7.636 -27.466 1.00 51.31 104 GLY A N 1
ATOM 852 C CA . GLY A 1 104 ? 4.226 -7.108 -28.830 1.00 51.31 104 GLY A CA 1
ATOM 853 C C . GLY A 1 104 ? 5.668 -6.804 -29.253 1.00 51.31 104 GLY A C 1
ATOM 854 O O . GLY A 1 104 ? 6.034 -7.030 -30.404 1.00 51.31 104 GLY A O 1
ATOM 855 N N . ASN A 1 105 ? 6.509 -6.341 -28.323 1.00 54.88 105 ASN A N 1
ATOM 856 C CA . ASN A 1 105 ? 7.933 -6.106 -28.566 1.00 54.88 105 ASN A CA 1
ATOM 857 C C . ASN A 1 105 ? 8.741 -7.406 -28.688 1.00 54.88 105 ASN A C 1
ATOM 859 O O . ASN A 1 105 ? 9.724 -7.417 -29.425 1.00 54.88 105 ASN A O 1
ATOM 863 N N . GLU A 1 106 ? 8.368 -8.480 -27.986 1.00 52.50 106 GLU A N 1
ATOM 864 C CA . GLU A 1 106 ? 8.960 -9.811 -28.192 1.00 52.50 106 GLU A CA 1
ATOM 865 C C . GLU A 1 106 ? 8.616 -10.353 -29.585 1.00 52.50 106 GLU A C 1
ATOM 867 O O . GLU A 1 106 ? 9.523 -10.712 -30.332 1.00 52.50 106 GLU A O 1
ATOM 872 N N . ILE A 1 107 ? 7.347 -10.259 -30.003 1.00 46.59 107 ILE A N 1
ATOM 873 C CA . ILE A 1 107 ? 6.914 -10.654 -31.355 1.00 46.59 107 ILE A CA 1
ATOM 874 C C . ILE A 1 107 ? 7.662 -9.854 -32.437 1.00 46.59 107 ILE A C 1
ATOM 876 O O . ILE A 1 107 ? 8.122 -10.417 -33.427 1.00 46.59 107 ILE A O 1
ATOM 880 N N . LEU A 1 108 ? 7.833 -8.539 -32.257 1.00 43.56 108 LEU A N 1
ATOM 881 C CA . LEU A 1 108 ? 8.562 -7.703 -33.219 1.00 43.56 108 LEU A CA 1
ATOM 882 C C . LEU A 1 108 ? 10.070 -8.009 -33.259 1.00 43.56 108 LEU A C 1
ATOM 884 O O . LEU A 1 108 ? 10.677 -7.897 -34.324 1.00 43.56 108 LEU A O 1
ATOM 888 N N . LYS A 1 109 ? 10.689 -8.417 -32.143 1.00 50.97 109 LYS A N 1
ATOM 889 C CA . LYS A 1 109 ? 12.099 -8.848 -32.129 1.00 50.97 109 LYS A CA 1
ATOM 890 C C . LYS A 1 109 ? 12.303 -10.163 -32.878 1.00 50.97 109 LYS A C 1
ATOM 892 O O . LYS A 1 109 ? 13.272 -10.258 -33.628 1.00 50.97 109 LYS A O 1
ATOM 897 N N . ASP A 1 110 ? 11.379 -11.113 -32.749 1.00 47.72 110 ASP A N 1
ATOM 898 C CA . ASP A 1 110 ? 11.427 -12.376 -33.498 1.00 47.72 110 ASP A CA 1
ATOM 899 C C . ASP A 1 110 ? 11.262 -12.149 -35.010 1.00 47.72 110 ASP A C 1
ATOM 901 O O . ASP A 1 110 ? 11.935 -12.791 -35.816 1.00 47.72 110 ASP A O 1
ATOM 905 N N . PHE A 1 111 ? 10.454 -11.162 -35.413 1.00 38.69 111 PHE A N 1
ATOM 906 C CA . PHE A 1 111 ? 10.301 -10.784 -36.824 1.00 38.69 111 PHE A CA 1
ATOM 907 C C . PHE A 1 111 ? 11.541 -10.103 -37.429 1.00 38.69 111 PHE A C 1
ATOM 909 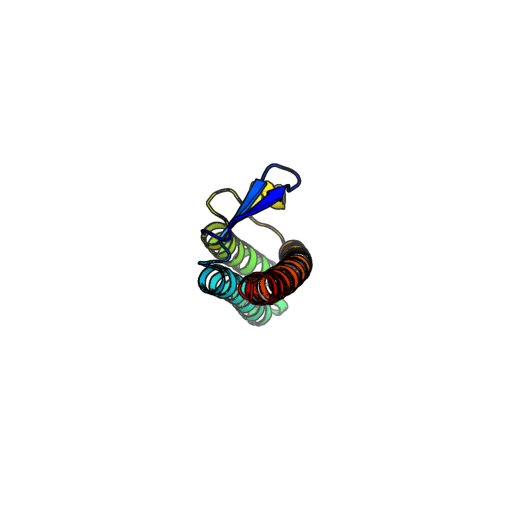O O . PHE A 1 111 ? 11.777 -10.227 -38.628 1.00 38.69 111 PHE A O 1
ATOM 916 N N . HIS A 1 112 ? 12.354 -9.406 -36.629 1.00 47.16 112 HIS A N 1
ATOM 917 C CA . HIS A 1 112 ? 13.594 -8.767 -37.092 1.00 47.16 112 HIS A CA 1
ATOM 918 C C . HIS A 1 112 ? 14.843 -9.664 -36.981 1.00 47.16 112 HIS A C 1
ATOM 920 O O . HIS A 1 112 ? 15.899 -9.280 -37.484 1.00 47.16 112 HIS A O 1
ATOM 926 N N . GLY A 1 113 ? 14.731 -10.846 -36.359 1.00 42.25 113 GLY A N 1
ATOM 927 C CA . GLY A 1 113 ? 15.790 -11.863 -36.272 1.00 42.25 113 GLY A CA 1
ATOM 928 C C . GLY A 1 113 ? 15.893 -12.794 -37.488 1.00 42.25 113 GLY A C 1
ATOM 929 O O . GLY A 1 113 ? 16.858 -13.546 -37.592 1.00 42.25 113 GLY A O 1
ATOM 930 N N . TYR A 1 114 ? 14.939 -12.728 -38.421 1.00 41.31 114 TYR A N 1
ATOM 931 C CA . TYR A 1 114 ? 15.027 -13.368 -39.735 1.00 41.31 114 TYR A CA 1
ATOM 932 C C . TYR A 1 114 ? 15.483 -12.343 -40.778 1.00 41.31 114 TYR A C 1
ATOM 934 O O . TYR A 1 114 ? 14.670 -11.700 -41.447 1.00 41.31 114 TYR A O 1
ATOM 942 N N . ARG A 1 115 ? 16.797 -12.175 -40.915 1.00 39.88 115 ARG A N 1
ATOM 943 C CA . ARG A 1 115 ? 17.404 -11.562 -42.095 1.00 39.88 115 ARG A CA 1
ATOM 944 C C . ARG A 1 115 ? 18.697 -12.265 -42.455 1.00 39.88 115 ARG A C 1
ATOM 946 O O . ARG A 1 115 ? 19.467 -12.565 -41.519 1.00 39.88 115 ARG A O 1
#

Sequence (115 aa):
MSRIKRVNVRYGQIVFDLDDIDRIMEECWKIVRAAKKAELIYEKDKEAAEKQFRTEAAKHFEKAFGKGSCWKVFGTHYPSSTGYAEFINQITALIKKWNVVDQGNEILKDFHGYR

Solvent-accessible surface area (backbone atoms only — not comparable to full-atom values): 6231 Å² total; per-residue (Å²): 128,88,55,69,45,78,46,81,39,90,64,44,73,45,61,42,50,62,82,49,40,68,61,36,49,52,27,53,49,51,32,55,50,32,46,58,58,22,58,79,39,32,91,81,38,50,68,59,18,51,53,52,24,24,53,54,28,33,56,27,48,22,69,48,48,36,84,65,35,42,34,24,63,69,75,33,72,60,51,54,73,66,56,51,53,54,50,52,55,55,49,52,57,51,50,54,54,48,51,54,50,51,54,51,50,51,56,52,50,60,62,68,67,71,121

Secondary structure (DSSP, 8-state):
---EEEEEETTEEEEEEGGGHHHHHHHHHHHHHHHHHHHHHHTT-HHHHHHHHHHHHHHHHHHHH-TTHHHHHHSSSS--HHHHHHHHHHHHHHHHHHHHHHHHHHHHHHHHS--

pLDDT: mean 82.18, std 14.63, range [38.69, 95.62]

Radius of gyration: 17.35 Å; Cα contacts (8 Å, |Δi|>4): 114; chains: 1; bounding box: 38×28×58 Å

Foldseek 3Di:
DFPKDWDQADQGIWIDGPVCVVLLVVLLVQLVVLLVVLVVCCVPDVPVSFVSSQVSNLVSNCVNGNPCVCCRHPVDSRDGPVSSVVVVVVVVVVVVVSVVVVVVVVVVVVVVVPD

Mean predicted aligned error: 7.56 Å